Protein AF-A0A137QJX4-F1 (afdb_monomer)

Structure (mmCIF, N/CA/C/O backbone):
data_AF-A0A137QJX4-F1
#
_entry.id   AF-A0A137QJX4-F1
#
loop_
_atom_site.group_PDB
_atom_site.id
_atom_site.type_symbol
_atom_site.label_atom_id
_atom_site.label_alt_id
_atom_site.label_comp_id
_atom_site.label_asym_id
_atom_site.label_entity_id
_atom_site.label_seq_id
_atom_site.pdbx_PDB_ins_code
_atom_site.Cartn_x
_atom_site.Cartn_y
_atom_site.Cartn_z
_atom_site.occupancy
_atom_site.B_iso_or_equiv
_atom_site.auth_seq_id
_atom_site.auth_comp_id
_atom_site.auth_asym_id
_atom_site.auth_atom_id
_atom_site.pdbx_PDB_model_num
ATOM 1 N N . MET A 1 1 ? 18.789 4.349 -29.374 1.00 52.72 1 MET A N 1
ATOM 2 C CA . MET A 1 1 ? 20.018 4.632 -30.166 1.00 52.72 1 MET A CA 1
ATOM 3 C C . MET A 1 1 ? 21.127 4.942 -29.168 1.00 52.72 1 MET A C 1
ATOM 5 O O . MET A 1 1 ? 20.951 5.862 -28.392 1.00 52.72 1 MET A O 1
ATOM 9 N N . GLY A 1 2 ? 22.197 4.143 -29.091 1.00 63.00 2 GLY A N 1
ATOM 10 C CA . GLY A 1 2 ? 23.243 4.329 -28.068 1.00 63.00 2 GLY A CA 1
ATOM 11 C C . GLY A 1 2 ? 24.242 5.438 -28.418 1.00 63.00 2 GLY A C 1
ATOM 12 O O . GLY A 1 2 ? 24.542 5.647 -29.593 1.00 63.00 2 GLY A O 1
ATOM 13 N N . CYS A 1 3 ? 24.784 6.114 -27.404 1.00 76.12 3 CYS A N 1
ATOM 14 C CA . CYS A 1 3 ? 25.793 7.170 -27.553 1.00 76.12 3 CYS A CA 1
ATOM 15 C C . CYS A 1 3 ? 27.175 6.627 -27.162 1.00 76.12 3 CYS A C 1
ATOM 17 O O . CYS A 1 3 ? 27.283 5.817 -26.245 1.00 76.12 3 CYS A O 1
ATOM 19 N N . SER A 1 4 ? 28.247 7.058 -27.831 1.00 83.94 4 SER A N 1
ATOM 20 C CA . SER A 1 4 ? 29.617 6.658 -27.469 1.00 83.94 4 SER A CA 1
ATOM 21 C C . SER A 1 4 ? 30.398 7.856 -26.942 1.00 83.94 4 SER A C 1
ATOM 23 O O . SER A 1 4 ? 30.372 8.921 -27.554 1.00 83.94 4 SER A O 1
ATOM 25 N N . LEU A 1 5 ? 31.087 7.675 -25.816 1.00 85.19 5 LEU A N 1
ATOM 26 C CA . LEU A 1 5 ? 32.017 8.653 -25.256 1.00 85.19 5 LEU A CA 1
ATOM 27 C C . LEU A 1 5 ? 33.446 8.176 -25.517 1.00 85.19 5 LEU A C 1
ATOM 29 O O . LEU A 1 5 ? 33.792 7.041 -25.186 1.00 85.19 5 LEU A O 1
ATOM 33 N N . GLN A 1 6 ? 34.275 9.043 -26.095 1.00 87.50 6 GLN A N 1
ATOM 34 C CA . GLN A 1 6 ? 35.704 8.791 -26.261 1.00 87.50 6 GLN A CA 1
ATOM 35 C C . GLN A 1 6 ? 36.496 9.543 -25.197 1.00 87.50 6 GLN A C 1
ATOM 37 O O . GLN A 1 6 ? 36.335 10.751 -25.028 1.00 87.50 6 GLN A O 1
ATOM 42 N N . PHE A 1 7 ? 37.380 8.826 -24.510 1.00 80.69 7 PHE A N 1
ATOM 43 C CA . PHE A 1 7 ? 38.331 9.398 -23.570 1.00 80.69 7 PHE A CA 1
ATOM 44 C C . PHE A 1 7 ? 39.725 8.853 -23.883 1.00 80.69 7 PHE A C 1
ATOM 46 O O . PHE A 1 7 ? 40.061 7.716 -23.548 1.00 80.69 7 PHE A O 1
ATOM 53 N N . SER A 1 8 ? 40.539 9.664 -24.567 1.00 87.25 8 SER A N 1
ATOM 54 C CA . SER A 1 8 ? 41.823 9.229 -25.135 1.00 87.25 8 SER A CA 1
ATOM 55 C C . SER A 1 8 ? 41.633 8.001 -26.050 1.00 87.25 8 SER A C 1
ATOM 57 O O . SER A 1 8 ? 40.838 8.055 -26.989 1.00 87.25 8 SER A O 1
ATOM 59 N N . HIS A 1 9 ? 42.327 6.893 -25.783 1.00 86.94 9 HIS A N 1
ATOM 60 C CA . HIS A 1 9 ? 42.198 5.635 -26.523 1.00 86.94 9 HIS A CA 1
ATOM 61 C C . HIS A 1 9 ? 41.018 4.758 -26.072 1.00 86.94 9 HIS A C 1
ATOM 63 O O . HIS A 1 9 ? 40.763 3.721 -26.684 1.00 86.94 9 HIS A O 1
ATOM 69 N N . TRP A 1 10 ? 40.280 5.146 -25.029 1.00 78.44 10 TRP A N 1
ATOM 70 C CA . TRP A 1 10 ? 39.124 4.390 -24.556 1.00 78.44 10 TRP A CA 1
ATOM 71 C C . TRP A 1 10 ? 37.847 4.873 -25.231 1.00 78.44 10 TRP A C 1
ATOM 73 O O . TRP A 1 10 ? 37.549 6.067 -25.254 1.00 78.44 10 TRP A O 1
ATOM 83 N N . THR A 1 11 ? 37.063 3.930 -25.748 1.00 87.56 11 THR A N 1
ATOM 84 C CA . THR A 1 11 ? 35.706 4.190 -26.239 1.00 87.56 11 THR A CA 1
ATOM 85 C C . THR A 1 11 ? 34.716 3.472 -25.337 1.00 87.56 11 THR A C 1
ATOM 87 O O . THR A 1 11 ? 34.722 2.244 -25.259 1.00 87.56 11 THR A O 1
ATOM 90 N N . ILE A 1 12 ? 33.856 4.234 -24.665 1.00 87.06 12 ILE A N 1
ATOM 91 C CA . ILE A 1 12 ? 32.793 3.713 -23.806 1.00 87.06 12 ILE A CA 1
ATOM 92 C C . ILE A 1 12 ? 31.480 3.823 -24.571 1.00 87.06 12 ILE A C 1
ATOM 94 O O . ILE A 1 12 ? 31.091 4.905 -25.014 1.00 87.06 12 ILE A O 1
ATOM 98 N N . ARG A 1 13 ? 30.779 2.699 -24.720 1.00 87.44 13 ARG A N 1
ATOM 99 C CA . ARG A 1 13 ? 29.436 2.669 -25.306 1.00 87.44 13 ARG A CA 1
ATOM 100 C C . ARG A 1 13 ? 28.402 2.806 -24.196 1.00 87.44 13 ARG A C 1
ATOM 102 O O . ARG A 1 13 ? 28.303 1.932 -23.339 1.00 87.44 13 ARG A O 1
ATOM 109 N N . ILE A 1 14 ? 27.622 3.880 -24.236 1.00 81.06 14 ILE A N 1
ATOM 110 C CA . ILE A 1 14 ? 26.424 4.032 -23.416 1.00 81.06 14 ILE A CA 1
ATOM 111 C C . ILE A 1 14 ? 25.293 3.347 -24.172 1.00 81.06 14 ILE A C 1
ATOM 113 O O . ILE A 1 14 ? 24.811 3.829 -25.200 1.00 81.06 14 ILE A O 1
ATOM 117 N N . LEU A 1 15 ? 24.908 2.179 -23.674 1.00 81.88 15 LEU A N 1
ATOM 118 C CA . LEU A 1 15 ? 23.709 1.496 -24.127 1.00 81.88 15 LEU A CA 1
ATOM 119 C C . LEU A 1 15 ? 22.506 2.146 -23.455 1.00 81.88 15 LEU A C 1
ATOM 121 O O . LEU A 1 15 ? 22.572 2.522 -22.284 1.00 81.88 15 LEU A O 1
ATOM 125 N N . GLU A 1 16 ? 21.409 2.273 -24.194 1.00 69.31 16 GLU A N 1
ATOM 126 C CA . GLU A 1 16 ? 20.163 2.691 -23.571 1.00 69.31 16 GLU A CA 1
ATOM 127 C C . GLU A 1 16 ? 19.752 1.629 -22.561 1.00 69.31 16 GLU A C 1
ATOM 129 O O . GLU A 1 16 ? 19.657 0.442 -22.882 1.00 69.31 16 GLU A O 1
ATOM 134 N N . ALA A 1 17 ? 19.547 2.059 -21.320 1.00 65.00 17 ALA A N 1
ATOM 135 C CA . ALA A 1 17 ? 18.910 1.208 -20.342 1.00 65.00 17 ALA A CA 1
ATOM 136 C C . ALA A 1 17 ? 17.493 0.920 -20.844 1.00 65.00 17 ALA A C 1
ATOM 138 O O . ALA A 1 17 ? 16.787 1.840 -21.267 1.00 65.00 17 ALA A O 1
ATOM 139 N N . ASN A 1 18 ? 17.058 -0.341 -20.766 1.00 61.94 18 ASN A N 1
ATOM 140 C CA . ASN A 1 18 ? 15.630 -0.622 -20.841 1.00 61.94 18 ASN A CA 1
ATOM 141 C C . ASN A 1 18 ? 14.939 0.299 -19.840 1.00 61.94 18 ASN A C 1
ATOM 143 O O . ASN A 1 18 ? 15.391 0.394 -18.694 1.00 61.94 18 ASN A O 1
ATOM 147 N N . ALA A 1 19 ? 13.890 1.000 -20.283 1.00 57.22 19 ALA A N 1
ATOM 148 C CA . ALA A 1 19 ? 13.089 1.826 -19.397 1.00 57.22 19 ALA A CA 1
ATOM 149 C C . ALA A 1 19 ? 12.728 0.955 -18.196 1.00 57.22 19 ALA A C 1
ATOM 151 O O . ALA A 1 19 ? 12.029 -0.050 -18.337 1.00 57.22 19 ALA A O 1
ATOM 152 N N . ASN A 1 20 ? 13.289 1.295 -17.036 1.00 54.56 20 ASN A N 1
ATOM 153 C CA . ASN A 1 20 ? 13.067 0.564 -15.805 1.00 54.56 20 ASN A CA 1
ATOM 154 C C . ASN A 1 20 ? 11.666 0.968 -15.347 1.00 54.56 20 ASN A C 1
ATOM 156 O O . ASN A 1 20 ? 11.484 1.806 -14.467 1.00 54.56 20 ASN A O 1
ATOM 160 N N . LEU A 1 21 ? 10.660 0.432 -16.038 1.00 56.34 21 LEU A N 1
ATOM 161 C CA . LEU A 1 21 ? 9.258 0.499 -15.669 1.00 56.34 21 LEU A CA 1
ATOM 162 C C . LEU A 1 21 ? 9.078 -0.451 -14.488 1.00 56.34 21 LEU A C 1
ATOM 164 O O . LEU A 1 21 ? 8.299 -1.397 -14.549 1.00 56.34 21 LEU A O 1
ATOM 168 N N . SER A 1 22 ? 9.843 -0.228 -13.413 1.00 59.19 22 SER A N 1
ATOM 169 C CA . SER A 1 22 ? 9.487 -0.758 -12.112 1.00 59.19 22 SER A CA 1
ATOM 170 C C . SER A 1 22 ? 8.052 -0.319 -11.905 1.00 59.19 22 SER A C 1
ATOM 172 O O . SER A 1 22 ? 7.776 0.892 -11.916 1.00 59.19 22 SER A O 1
ATOM 174 N N . ALA A 1 23 ? 7.133 -1.270 -11.791 1.00 67.75 23 ALA A N 1
ATOM 175 C CA . ALA A 1 23 ? 5.793 -0.888 -11.430 1.00 67.75 23 ALA A CA 1
ATOM 176 C C . ALA A 1 23 ? 5.914 -0.213 -10.071 1.00 67.75 23 ALA A C 1
ATOM 178 O O . ALA A 1 23 ? 6.451 -0.782 -9.124 1.00 67.75 23 ALA A O 1
ATOM 179 N N . SER A 1 24 ? 5.547 1.059 -10.005 1.00 81.38 24 SER A N 1
ATOM 180 C CA . SER A 1 24 ? 5.626 1.779 -8.746 1.00 81.38 24 SER A CA 1
ATOM 181 C C . SER A 1 24 ? 4.560 1.200 -7.824 1.00 81.38 24 SER A C 1
ATOM 183 O O . SER A 1 24 ? 3.475 0.832 -8.276 1.00 81.38 24 SER A O 1
ATOM 185 N N . LEU A 1 25 ? 4.848 1.151 -6.527 1.00 90.00 25 LEU A N 1
ATOM 186 C CA . LEU A 1 25 ? 3.778 1.089 -5.545 1.00 90.00 25 LEU A CA 1
ATOM 187 C C . LEU A 1 25 ? 3.094 2.457 -5.548 1.00 90.00 25 LEU A C 1
ATOM 189 O O . LEU A 1 25 ? 3.696 3.456 -5.133 1.00 90.00 25 LEU A O 1
ATOM 193 N N . CYS A 1 26 ? 1.861 2.517 -6.038 1.00 91.56 26 CYS A N 1
ATOM 194 C CA . CYS A 1 26 ? 1.094 3.752 -6.045 1.00 91.56 26 CYS A CA 1
ATOM 195 C C . CYS A 1 26 ? 0.886 4.238 -4.605 1.00 91.56 26 CYS A C 1
ATOM 197 O O . CYS A 1 26 ? 0.363 3.507 -3.776 1.00 91.56 26 CYS A O 1
ATOM 199 N N . GLN A 1 27 ? 1.255 5.479 -4.292 1.00 90.75 27 GLN A N 1
ATOM 200 C CA . GLN A 1 27 ? 1.100 6.033 -2.935 1.00 90.75 27 GLN A CA 1
ATOM 201 C C . GLN A 1 27 ? -0.336 6.499 -2.643 1.00 90.75 27 GLN A C 1
ATOM 203 O O . GLN A 1 27 ? -0.613 7.012 -1.564 1.00 90.75 27 GLN A O 1
ATOM 208 N N . HIS A 1 28 ? -1.241 6.368 -3.620 1.00 92.31 28 HIS A N 1
ATOM 209 C CA . HIS A 1 28 ? -2.633 6.788 -3.493 1.00 92.31 28 HIS A CA 1
ATOM 210 C C . HIS A 1 28 ? -3.554 5.602 -3.210 1.00 92.31 28 HIS A C 1
ATOM 212 O O . HIS A 1 28 ? -4.295 5.627 -2.235 1.00 92.31 28 HIS A O 1
ATOM 218 N N . CYS A 1 29 ? -3.473 4.542 -4.017 1.00 93.00 29 CYS A N 1
ATOM 219 C CA . CYS A 1 29 ? -4.258 3.322 -3.820 1.00 93.00 29 CYS A CA 1
ATOM 220 C C . CYS A 1 29 ? -3.461 2.163 -3.206 1.00 93.00 29 CYS A C 1
ATOM 222 O O . CYS A 1 29 ? -4.051 1.134 -2.904 1.00 93.00 29 CYS A O 1
ATOM 224 N N . TRP A 1 30 ? -2.141 2.304 -3.029 1.00 93.00 30 TRP A N 1
ATOM 225 C CA . TRP A 1 30 ? -1.248 1.270 -2.480 1.00 93.00 30 TRP A CA 1
ATOM 226 C C . TRP A 1 30 ? -1.274 -0.065 -3.225 1.00 93.00 30 TRP A C 1
ATOM 228 O O . TRP A 1 30 ? -0.952 -1.114 -2.661 1.00 93.00 30 TRP A O 1
ATOM 238 N N . THR A 1 31 ? -1.593 -0.014 -4.516 1.00 91.19 31 THR A N 1
ATOM 239 C CA . THR A 1 31 ? -1.466 -1.149 -5.424 1.00 91.19 31 THR A CA 1
ATOM 240 C C . THR A 1 31 ? -0.218 -0.998 -6.285 1.00 91.19 31 THR A C 1
ATOM 242 O O . THR A 1 31 ? 0.206 0.115 -6.620 1.00 91.19 31 THR A O 1
ATOM 245 N N . TRP A 1 32 ? 0.393 -2.1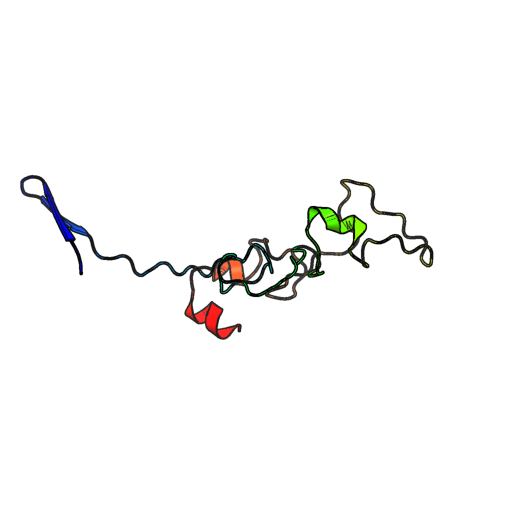23 -6.637 1.00 90.38 32 TRP A N 1
ATOM 246 C CA . TRP A 1 32 ? 1.453 -2.151 -7.643 1.00 90.38 32 TRP A CA 1
ATOM 247 C C . TRP A 1 32 ? 0.864 -1.993 -9.053 1.00 90.38 32 TRP A C 1
ATOM 249 O O . TRP A 1 32 ? -0.341 -2.103 -9.258 1.00 90.38 32 TRP A O 1
ATOM 259 N N . GLY A 1 33 ? 1.713 -1.712 -10.036 1.00 86.25 33 GLY A N 1
ATOM 260 C CA . GLY A 1 33 ? 1.330 -1.656 -11.456 1.00 86.25 33 GLY A CA 1
ATOM 261 C C . GLY A 1 33 ? 1.376 -0.256 -12.067 1.00 86.25 33 GLY A C 1
ATOM 262 O O . GLY A 1 33 ? 1.495 -0.129 -13.281 1.00 86.25 33 GLY A O 1
ATOM 263 N N . HIS A 1 34 ? 1.324 0.805 -11.256 1.00 87.12 34 HIS A N 1
ATOM 264 C CA . HIS A 1 34 ? 1.253 2.174 -11.766 1.00 87.12 34 HIS A CA 1
ATOM 265 C C . HIS A 1 34 ? 1.800 3.214 -10.780 1.00 87.12 34 HIS A C 1
ATOM 267 O O . HIS A 1 34 ? 1.857 3.007 -9.571 1.00 87.12 34 HIS A O 1
ATOM 273 N N . SER A 1 35 ? 2.180 4.377 -11.308 1.00 87.31 35 SER A N 1
ATOM 274 C CA . SER A 1 35 ? 2.641 5.503 -10.492 1.00 87.31 35 SER A CA 1
ATOM 275 C C . SER A 1 35 ? 1.474 6.279 -9.885 1.00 87.31 35 SER A C 1
ATOM 277 O O . SER A 1 35 ? 0.389 6.322 -10.461 1.00 87.31 35 SER A O 1
ATOM 279 N N . SER A 1 36 ? 1.709 7.016 -8.796 1.00 87.75 36 SER A N 1
ATOM 280 C CA . SER A 1 36 ? 0.685 7.911 -8.231 1.00 87.75 36 SER A CA 1
ATOM 281 C C . SER A 1 36 ? 0.168 8.949 -9.238 1.00 87.75 36 SER A C 1
ATOM 283 O O . SER A 1 36 ? -0.988 9.344 -9.157 1.00 87.75 36 SER A O 1
ATOM 285 N N . LYS A 1 37 ? 0.996 9.367 -10.211 1.00 87.00 37 LYS A N 1
ATOM 286 C CA . LYS A 1 37 ? 0.611 10.337 -11.256 1.00 87.00 37 LYS A CA 1
ATOM 287 C C . LYS A 1 37 ? -0.397 9.770 -12.258 1.00 87.00 37 LYS A C 1
ATOM 289 O O . LYS A 1 37 ? -1.169 10.525 -12.830 1.00 87.00 37 LYS A O 1
ATOM 294 N N . SER A 1 38 ? -0.364 8.459 -12.479 1.00 88.44 38 SER A N 1
ATOM 295 C CA . SER A 1 38 ? -1.253 7.730 -13.389 1.00 88.44 38 SER A CA 1
ATOM 296 C C . SER A 1 38 ? -2.390 7.020 -12.645 1.00 88.44 38 SER A C 1
ATOM 298 O O . SER A 1 38 ? -3.075 6.184 -13.223 1.00 88.44 38 SER A O 1
ATOM 300 N N . CYS A 1 39 ? -2.564 7.292 -11.349 1.00 90.38 39 CYS A N 1
ATOM 301 C CA . CYS A 1 39 ? -3.620 6.688 -10.550 1.00 90.38 39 CYS A CA 1
ATOM 302 C C . CYS A 1 39 ? -4.953 7.393 -10.812 1.00 90.38 39 CYS A C 1
ATOM 304 O O . CYS A 1 39 ? -5.045 8.615 -10.719 1.00 90.38 39 CYS A O 1
ATOM 306 N N . HIS A 1 40 ? -6.000 6.623 -11.107 1.00 90.81 40 HIS A N 1
ATOM 307 C CA . HIS A 1 40 ? -7.347 7.157 -11.351 1.00 90.81 40 HIS A CA 1
ATOM 308 C C . HIS A 1 40 ? -8.226 7.170 -10.091 1.00 90.81 40 HIS A C 1
ATOM 310 O O . HIS A 1 40 ? -9.371 7.628 -10.125 1.00 90.81 40 HIS A O 1
ATOM 316 N N . THR A 1 41 ? -7.713 6.665 -8.969 1.00 90.06 41 THR A N 1
ATOM 317 C CA . THR A 1 41 ? -8.445 6.634 -7.706 1.00 90.06 41 THR A CA 1
ATOM 318 C C . THR A 1 41 ? -8.617 8.051 -7.159 1.00 90.06 41 THR A C 1
ATOM 320 O O . THR A 1 41 ? -7.645 8.781 -6.971 1.00 90.06 41 THR A O 1
ATOM 323 N N . LYS A 1 42 ? -9.871 8.432 -6.887 1.00 90.69 42 LYS A N 1
ATOM 324 C CA . LYS A 1 42 ? -10.247 9.778 -6.413 1.00 90.69 42 LYS A CA 1
ATOM 325 C C . LYS A 1 42 ? -9.984 10.012 -4.924 1.00 90.69 42 LYS A C 1
ATOM 327 O O . LYS A 1 42 ? -9.880 11.156 -4.502 1.00 90.69 42 LYS A O 1
ATOM 332 N N . VAL A 1 43 ? -9.932 8.940 -4.138 1.00 89.81 43 VAL A N 1
ATOM 333 C CA . VAL A 1 43 ? -9.782 8.969 -2.678 1.00 89.81 43 VAL A CA 1
ATOM 334 C C . VAL A 1 43 ? -8.551 8.138 -2.316 1.00 89.81 43 VAL A C 1
ATOM 336 O O . VAL A 1 43 ? -8.364 7.078 -2.913 1.00 89.81 43 VAL A O 1
ATOM 339 N N . PRO A 1 44 ? -7.703 8.575 -1.373 1.00 90.31 44 PRO A N 1
ATOM 340 C CA . PRO A 1 44 ? -6.608 7.752 -0.872 1.00 90.31 44 PRO A CA 1
ATOM 341 C C . PRO A 1 44 ? -7.129 6.470 -0.222 1.00 90.31 44 PRO A C 1
ATOM 343 O O . PRO A 1 44 ? -8.208 6.445 0.368 1.00 90.31 44 PRO A O 1
ATOM 346 N N . TRP A 1 45 ? -6.330 5.414 -0.296 1.00 93.19 45 TRP A N 1
ATOM 347 C CA . TRP A 1 45 ? -6.577 4.168 0.415 1.00 93.19 45 TRP A CA 1
ATOM 348 C C . TRP A 1 45 ? -5.604 4.044 1.581 1.00 93.19 45 TRP A C 1
ATOM 350 O O . TRP A 1 45 ? -4.471 4.526 1.532 1.00 93.19 45 TRP A O 1
ATOM 360 N N . CYS A 1 46 ? -6.036 3.374 2.638 1.00 91.06 46 CYS A N 1
ATOM 361 C CA . CYS A 1 46 ? -5.213 3.121 3.800 1.00 91.06 46 CYS A CA 1
ATOM 362 C C . CYS A 1 46 ? -4.333 1.891 3.525 1.00 91.06 46 CYS A C 1
ATOM 364 O O . CYS A 1 46 ? -4.876 0.811 3.291 1.00 91.06 46 CYS A O 1
ATOM 366 N N . PRO A 1 47 ? -2.996 1.982 3.616 1.00 90.44 47 PRO A N 1
ATOM 367 C CA . PRO A 1 47 ? -2.110 0.839 3.369 1.00 90.44 47 PRO A CA 1
ATOM 368 C C . PRO A 1 47 ? -2.195 -0.242 4.458 1.00 90.44 47 PRO A C 1
ATOM 370 O O . PRO A 1 47 ? -1.646 -1.331 4.276 1.00 90.44 47 PRO A O 1
ATOM 373 N N . LEU A 1 48 ? -2.840 0.069 5.592 1.00 88.62 48 LEU A N 1
ATOM 374 C CA . LEU A 1 48 ? -3.019 -0.834 6.729 1.00 88.62 48 LEU A CA 1
ATOM 375 C C . LEU A 1 48 ? -4.283 -1.686 6.607 1.00 88.62 48 LEU A C 1
ATOM 377 O O . LEU A 1 48 ? -4.227 -2.875 6.880 1.00 88.62 48 LEU A O 1
ATOM 381 N N . CYS A 1 49 ? -5.419 -1.097 6.228 1.00 87.31 49 CYS A N 1
ATOM 382 C CA . CYS A 1 49 ? -6.707 -1.805 6.202 1.00 87.31 49 CYS A CA 1
ATOM 383 C C . CYS A 1 49 ? -7.433 -1.766 4.856 1.00 87.31 49 CYS A C 1
ATOM 385 O O . CYS A 1 49 ? -8.519 -2.323 4.746 1.00 87.31 49 CYS A O 1
ATOM 387 N N . GLY A 1 50 ? -6.894 -1.074 3.852 1.00 87.62 50 GLY A N 1
ATOM 388 C CA . GLY A 1 50 ? -7.548 -0.937 2.555 1.00 87.62 50 GLY A CA 1
ATOM 389 C C . GLY A 1 50 ? -8.796 -0.053 2.542 1.00 87.62 50 GLY A C 1
ATOM 390 O O . GLY A 1 50 ? -9.514 -0.045 1.553 1.00 87.62 50 GLY A O 1
ATOM 391 N N . GLY A 1 51 ? -9.085 0.684 3.617 1.00 89.25 51 GLY A N 1
ATOM 392 C CA . GLY A 1 51 ? -10.220 1.612 3.664 1.00 89.25 51 GLY A CA 1
ATOM 393 C C . GLY A 1 51 ? -9.961 2.928 2.909 1.00 89.25 51 GLY A C 1
ATOM 394 O O . GLY A 1 51 ? -8.798 3.303 2.750 1.00 89.25 51 GLY A O 1
ATOM 395 N N . PRO A 1 52 ? -11.008 3.649 2.461 1.00 91.56 52 PRO A N 1
ATOM 396 C CA . PRO A 1 52 ? -10.894 4.895 1.693 1.00 91.56 52 PRO A CA 1
ATOM 397 C C . PRO A 1 52 ? -10.549 6.109 2.583 1.00 91.56 52 PRO A C 1
ATOM 399 O O . PRO A 1 52 ? -11.341 7.040 2.738 1.00 91.56 52 PRO A O 1
ATOM 402 N N . HIS A 1 53 ? -9.365 6.089 3.196 1.00 90.56 53 HIS A N 1
ATOM 403 C CA . HIS A 1 53 ? -8.829 7.147 4.055 1.00 90.56 53 HIS A CA 1
ATOM 404 C C . HIS A 1 53 ? -7.294 7.129 4.079 1.00 90.56 53 HIS A C 1
ATOM 406 O O . HIS A 1 53 ? -6.662 6.114 3.795 1.00 90.56 53 HIS A O 1
ATOM 412 N N . TYR A 1 54 ? -6.672 8.248 4.461 1.00 89.81 54 TYR A N 1
ATOM 413 C CA . TYR A 1 54 ? -5.222 8.311 4.684 1.00 89.81 54 TYR A CA 1
ATOM 414 C C . TYR A 1 54 ? -4.791 7.482 5.898 1.00 89.81 54 TYR A C 1
ATOM 416 O O . TYR A 1 54 ? -5.552 7.325 6.851 1.00 89.81 54 TYR A O 1
ATOM 424 N N . GLN A 1 55 ? -3.538 7.013 5.907 1.00 87.94 55 GLN A N 1
ATOM 425 C CA . GLN A 1 55 ? -2.973 6.290 7.052 1.00 87.94 55 GLN A CA 1
ATOM 426 C C . GLN A 1 55 ? -3.055 7.106 8.353 1.00 87.94 55 GLN A C 1
ATOM 428 O O . GLN A 1 55 ? -3.424 6.547 9.381 1.00 87.94 55 GLN A O 1
ATOM 433 N N . ASP A 1 56 ? -2.803 8.417 8.305 1.00 88.00 56 ASP A N 1
ATOM 434 C CA . ASP A 1 56 ? -2.880 9.302 9.480 1.00 88.00 56 ASP A CA 1
ATOM 435 C C . ASP A 1 56 ? -4.297 9.385 10.066 1.00 88.00 56 ASP A C 1
ATOM 437 O O . ASP A 1 56 ? -4.485 9.516 11.270 1.00 88.00 56 ASP A O 1
ATOM 441 N N . GLY A 1 57 ? -5.319 9.237 9.220 1.00 86.69 57 GLY A N 1
ATOM 442 C CA . GLY A 1 57 ? -6.718 9.195 9.637 1.00 86.69 57 GLY A CA 1
ATOM 443 C C . GLY A 1 57 ? -7.195 7.807 10.072 1.00 86.69 57 GLY A C 1
ATOM 444 O O . GLY A 1 57 ? -8.388 7.631 10.318 1.00 86.69 57 GLY A O 1
ATOM 445 N N . HIS A 1 58 ? -6.317 6.802 10.139 1.00 87.56 58 HIS A N 1
ATOM 446 C CA . HIS A 1 58 ? -6.737 5.413 10.313 1.00 87.56 58 HIS A CA 1
ATOM 447 C C . HIS A 1 58 ? -7.586 5.197 11.571 1.00 87.56 58 HIS A C 1
ATOM 449 O O . HIS A 1 58 ? -8.678 4.646 11.468 1.00 87.56 58 HIS A O 1
ATOM 455 N N . HIS A 1 59 ? -7.158 5.696 12.730 1.00 81.50 59 HIS A N 1
ATOM 456 C CA . HIS A 1 59 ? -7.915 5.535 13.979 1.00 81.50 59 HIS A CA 1
ATOM 457 C C . HIS A 1 59 ? -9.261 6.281 13.975 1.00 81.50 59 HIS A C 1
ATOM 459 O O . HIS A 1 59 ? -10.183 5.883 14.681 1.00 81.50 59 HIS A O 1
ATOM 465 N N . ALA A 1 60 ? -9.393 7.346 13.178 1.00 82.62 60 ALA A N 1
ATOM 466 C CA . ALA A 1 60 ? -10.616 8.142 13.101 1.00 82.62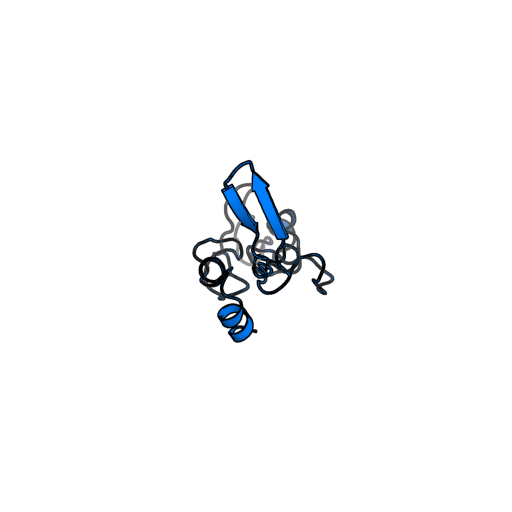 60 ALA A CA 1
ATOM 467 C C . ALA A 1 60 ? -11.661 7.539 12.146 1.00 82.62 60 ALA A C 1
ATOM 469 O O . ALA A 1 60 ? -12.862 7.610 12.416 1.00 82.62 60 ALA A O 1
ATOM 470 N N . PHE A 1 61 ? -11.214 6.959 11.027 1.00 83.06 61 PHE A N 1
A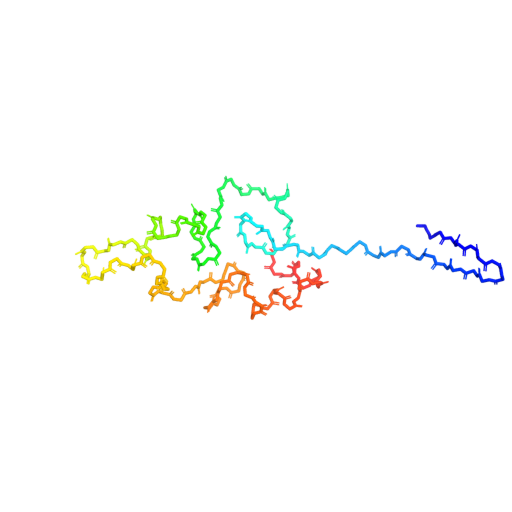TOM 471 C CA . PHE A 1 61 ? -12.095 6.556 9.925 1.00 83.06 61 PHE A CA 1
ATOM 472 C C . PHE A 1 61 ? -12.226 5.043 9.744 1.00 83.06 61 PHE A C 1
ATOM 474 O O . PHE A 1 61 ? -13.233 4.584 9.202 1.00 83.06 61 PHE A O 1
ATOM 481 N N . ALA A 1 62 ? -11.249 4.249 10.189 1.00 81.94 62 ALA A N 1
ATOM 482 C CA . ALA A 1 62 ? -11.305 2.807 10.005 1.00 81.94 62 ALA A CA 1
ATOM 483 C C . ALA A 1 62 ? -12.359 2.196 10.935 1.00 81.94 62 ALA A C 1
ATOM 485 O O . ALA A 1 62 ? -12.208 2.216 12.154 1.00 81.94 62 ALA A O 1
ATOM 486 N N . GLY A 1 63 ? -13.412 1.603 10.366 1.00 75.56 63 GLY A N 1
ATOM 487 C CA . GLY A 1 63 ? -14.472 0.949 11.145 1.00 75.56 63 GLY A CA 1
ATOM 488 C C . GLY A 1 63 ? -13.957 -0.149 12.083 1.00 75.56 63 GLY A C 1
ATOM 489 O O . GLY A 1 63 ? -14.530 -0.358 13.142 1.00 75.56 63 GLY A O 1
ATOM 490 N N . CYS A 1 64 ? -12.837 -0.791 11.737 1.00 71.88 64 CYS A N 1
ATOM 491 C CA . CYS A 1 64 ? -12.153 -1.789 12.562 1.00 71.88 64 CYS A CA 1
ATOM 492 C C . CYS A 1 64 ? -11.439 -1.218 13.802 1.00 71.88 64 CYS A C 1
ATOM 494 O O . CYS A 1 64 ? -11.159 -1.972 14.729 1.00 71.88 64 CYS A O 1
ATOM 496 N N . CYS A 1 65 ? -11.150 0.086 13.823 1.00 72.56 65 CYS A N 1
ATOM 497 C CA . CYS A 1 65 ? -10.527 0.795 14.949 1.00 72.56 65 CYS A CA 1
ATOM 498 C C . CYS A 1 65 ? -11.472 1.799 15.615 1.00 72.56 65 CYS A C 1
ATOM 500 O O . CYS A 1 65 ? -11.158 2.338 16.677 1.00 72.56 65 CYS A O 1
ATOM 502 N N . LYS A 1 66 ? -12.620 2.072 14.989 1.00 68.06 66 LYS A N 1
ATOM 503 C CA . LYS A 1 66 ? -13.638 2.956 15.532 1.00 68.06 66 LYS A CA 1
ATOM 504 C C . LYS A 1 66 ? -14.233 2.303 16.773 1.00 68.06 66 LYS A C 1
ATOM 506 O O . LYS A 1 66 ? -14.628 1.142 16.742 1.00 68.06 66 LYS A O 1
ATOM 511 N N . GLU A 1 67 ? -14.269 3.071 17.855 1.00 56.06 67 GLU A N 1
ATOM 512 C CA . GLU A 1 67 ? -14.802 2.670 19.153 1.00 56.06 67 GLU A CA 1
ATOM 513 C C . GLU A 1 67 ? -16.166 1.988 18.981 1.00 56.06 67 GLU A C 1
ATOM 515 O O . GLU A 1 67 ? -17.150 2.616 18.586 1.00 56.06 67 GLU A O 1
ATOM 520 N N . ASN A 1 68 ? -16.208 0.677 19.220 1.00 54.50 68 ASN A N 1
ATOM 521 C CA . ASN A 1 68 ? -17.441 -0.085 19.146 1.00 54.50 68 ASN A CA 1
ATOM 522 C C . ASN A 1 68 ? -18.014 -0.149 20.562 1.00 54.50 68 ASN A C 1
ATOM 524 O O . ASN A 1 68 ? -17.750 -1.096 21.309 1.00 54.50 68 ASN A O 1
ATOM 528 N N . SER A 1 69 ? -18.785 0.875 20.953 1.00 49.91 69 SER A N 1
ATOM 529 C CA . SER A 1 69 ? -19.432 0.949 22.276 1.00 49.91 69 SER A CA 1
ATOM 530 C C . SER A 1 69 ? -20.301 -0.284 22.583 1.00 49.91 69 SER A C 1
ATOM 532 O O . SER A 1 69 ? -20.597 -0.556 23.740 1.00 49.91 69 SER A O 1
ATOM 534 N N . SER A 1 70 ? -20.669 -1.067 21.563 1.00 52.56 70 SER A N 1
ATOM 535 C CA . SER A 1 70 ? -21.437 -2.311 21.676 1.00 52.56 70 SER A CA 1
ATOM 536 C C . SER A 1 70 ? -20.623 -3.540 22.113 1.00 52.56 70 SER A C 1
ATOM 538 O O . SER A 1 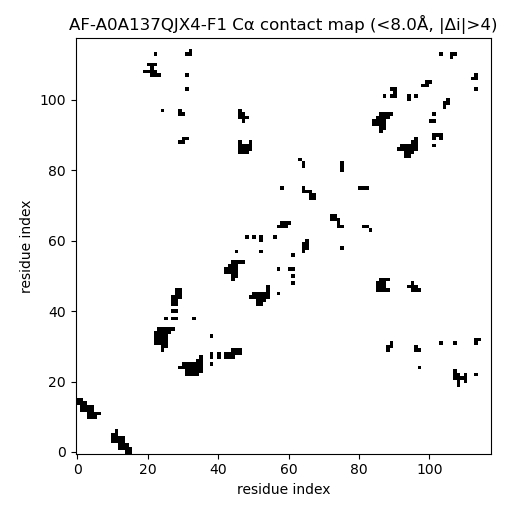70 ? -21.222 -4.528 22.524 1.00 52.56 70 SER A O 1
ATOM 540 N N . GLN A 1 71 ? -19.287 -3.518 22.015 1.00 54.72 71 GLN A N 1
ATOM 541 C CA . GLN A 1 71 ? -18.421 -4.675 22.316 1.00 54.72 71 GLN A CA 1
ATOM 542 C C . GLN A 1 71 ? -17.437 -4.439 23.472 1.00 54.72 71 GLN A C 1
ATOM 544 O O . GLN A 1 71 ? -16.668 -5.337 23.803 1.00 54.72 71 GLN A O 1
ATOM 549 N N . GLY A 1 72 ? -17.440 -3.253 24.093 1.00 49.16 72 GLY A N 1
ATOM 550 C CA . GLY A 1 72 ? -16.544 -2.944 25.214 1.00 49.16 72 GLY A CA 1
ATOM 551 C C . GLY A 1 72 ? -15.056 -2.944 24.847 1.00 49.16 72 GLY A C 1
ATOM 552 O O . GLY A 1 72 ? -14.215 -3.020 25.739 1.00 49.16 72 GLY A O 1
ATOM 553 N N . ILE A 1 73 ? -14.716 -2.871 23.553 1.00 50.94 73 ILE A N 1
ATOM 554 C CA . ILE A 1 73 ? -13.324 -2.772 23.111 1.00 50.94 73 ILE A CA 1
ATOM 555 C C . ILE A 1 73 ? -12.891 -1.310 23.260 1.00 50.94 73 ILE A C 1
ATOM 557 O O . ILE A 1 73 ? -13.454 -0.445 22.581 1.00 50.94 73 ILE A O 1
ATOM 561 N N . PRO A 1 74 ? -11.931 -1.008 24.154 1.00 53.75 74 PRO A N 1
ATOM 562 C CA . PRO A 1 74 ? -11.478 0.355 24.368 1.00 53.75 74 PRO A CA 1
ATOM 563 C C . PRO A 1 74 ? -10.848 0.901 23.089 1.00 53.75 74 PRO A C 1
ATOM 565 O O . PRO A 1 74 ? -10.149 0.186 22.367 1.00 53.75 74 PRO A O 1
ATOM 568 N N . LYS A 1 75 ? -11.079 2.191 22.829 1.00 58.75 75 LYS A N 1
ATOM 569 C CA . LYS A 1 75 ? -10.383 2.945 21.786 1.00 58.75 75 LYS A CA 1
ATOM 570 C C . LYS A 1 75 ? -8.882 2.682 21.908 1.00 58.75 75 LYS A C 1
ATOM 572 O O . LYS A 1 75 ? -8.304 2.956 22.959 1.00 58.75 75 LYS A O 1
ATOM 577 N N . THR A 1 76 ? -8.256 2.175 20.844 1.00 61.12 76 THR A N 1
ATOM 578 C CA . THR A 1 76 ? -6.799 2.018 20.799 1.00 61.12 76 THR A CA 1
ATOM 579 C C . THR A 1 76 ? -6.165 3.381 21.082 1.00 61.12 76 THR A C 1
ATOM 581 O O . THR A 1 76 ? -6.426 4.321 20.321 1.00 61.12 76 THR A O 1
ATOM 584 N N . PRO A 1 77 ? -5.387 3.524 22.172 1.00 63.25 77 PRO A N 1
ATOM 585 C CA . PRO A 1 77 ? -4.726 4.779 22.494 1.00 63.25 77 PRO A CA 1
ATOM 586 C C . PRO A 1 77 ? -3.850 5.245 21.334 1.00 63.25 77 PRO A C 1
ATOM 588 O O . PRO A 1 77 ? -3.288 4.426 20.604 1.00 63.25 77 PRO A O 1
ATOM 591 N N . GLU A 1 78 ? -3.718 6.559 21.175 1.00 61.19 78 GLU A N 1
ATOM 592 C CA . GLU A 1 78 ? -2.827 7.141 20.172 1.00 61.19 78 GLU A CA 1
ATOM 593 C C . GLU A 1 78 ? -1.405 6.579 20.359 1.00 61.19 78 GLU A C 1
ATOM 595 O O . GLU A 1 78 ? -0.855 6.610 21.461 1.00 61.19 78 GLU A O 1
ATOM 600 N N . GLY A 1 79 ? -0.833 5.998 19.301 1.00 64.06 79 GLY A N 1
ATOM 601 C CA . GLY A 1 79 ? 0.487 5.354 19.337 1.00 64.06 79 GLY A CA 1
ATOM 602 C C . GLY A 1 79 ? 0.501 3.864 19.706 1.00 64.06 79 GLY A C 1
ATOM 603 O O . GLY A 1 79 ? 1.563 3.247 19.631 1.00 64.06 79 GLY A O 1
ATOM 604 N N . GLN A 1 80 ? -0.636 3.256 20.062 1.00 69.88 80 GLN A N 1
ATOM 605 C CA . GLN A 1 80 ? -0.745 1.798 20.188 1.00 69.88 80 GLN A CA 1
ATOM 606 C C . GLN A 1 80 ? -1.079 1.151 18.832 1.00 69.88 80 GLN A C 1
ATOM 608 O O . GLN A 1 80 ? -1.837 1.730 18.048 1.00 69.88 80 GLN A O 1
ATOM 613 N N . PRO A 1 81 ? -0.535 -0.045 18.536 1.00 71.81 81 PRO A N 1
ATOM 614 C CA . PRO A 1 81 ? -0.839 -0.751 17.298 1.00 71.81 81 PRO A CA 1
ATOM 615 C C . PRO A 1 81 ? -2.329 -1.096 17.215 1.00 71.81 81 PRO A C 1
ATOM 617 O O . PRO A 1 81 ? -2.984 -1.369 18.223 1.00 71.81 81 PRO A O 1
ATOM 620 N N . CYS A 1 82 ? -2.865 -1.096 15.995 1.00 75.31 82 CYS A N 1
ATOM 621 C CA . CYS A 1 82 ? -4.246 -1.484 15.735 1.00 75.31 82 CYS A CA 1
ATOM 622 C C . CYS A 1 82 ? -4.517 -2.910 16.258 1.00 75.31 82 CYS A C 1
ATOM 624 O O . CYS A 1 82 ? -3.646 -3.776 16.156 1.00 75.31 82 CYS A O 1
ATOM 626 N N . PRO A 1 83 ? -5.723 -3.187 16.787 1.00 74.94 83 PRO A N 1
ATOM 627 C CA . PRO A 1 83 ? -6.053 -4.481 17.387 1.00 74.94 83 PRO A CA 1
ATOM 628 C C . PRO A 1 83 ? -6.212 -5.595 16.343 1.00 74.94 83 PRO A C 1
ATOM 630 O O . PRO A 1 83 ? -6.281 -6.771 16.691 1.00 74.94 83 PRO A O 1
ATOM 633 N N . HIS A 1 84 ? -6.285 -5.235 15.063 1.00 76.31 84 HIS A N 1
ATOM 634 C CA . HIS A 1 84 ? -6.363 -6.163 13.949 1.00 76.31 84 HIS A CA 1
ATOM 635 C C . HIS A 1 84 ? -5.032 -6.185 13.184 1.00 76.31 84 HIS A C 1
ATOM 637 O O . HIS A 1 84 ? -4.343 -5.161 13.098 1.00 76.31 84 HIS A O 1
ATOM 643 N N . PRO A 1 85 ? -4.671 -7.324 12.568 1.00 82.31 85 PRO A N 1
ATOM 644 C CA . PRO A 1 85 ? -3.548 -7.350 11.649 1.00 82.31 85 PRO A CA 1
ATOM 645 C C . PRO A 1 85 ? -3.829 -6.428 10.448 1.00 82.31 85 PRO A C 1
ATOM 647 O O . PRO A 1 85 ? -4.987 -6.271 10.040 1.00 82.31 85 PRO A O 1
ATOM 650 N N . PRO A 1 86 ? -2.795 -5.815 9.853 1.00 87.19 86 PRO A N 1
ATOM 651 C CA . PRO A 1 86 ? -2.943 -5.139 8.575 1.00 87.19 86 PRO A CA 1
ATOM 652 C C . PRO A 1 86 ? -3.346 -6.128 7.475 1.00 87.19 86 PRO A C 1
ATOM 654 O O . PRO A 1 86 ? -2.970 -7.298 7.533 1.00 87.19 86 PRO A O 1
ATOM 657 N N . GLN A 1 87 ? -4.038 -5.654 6.444 1.00 89.12 87 GLN A N 1
ATOM 658 C CA . GLN A 1 87 ? -4.415 -6.447 5.277 1.00 89.12 87 GLN A CA 1
ATOM 659 C C . GLN A 1 87 ? -3.821 -5.838 4.006 1.00 89.12 87 GLN A C 1
ATOM 661 O O . GLN A 1 87 ? -4.062 -4.677 3.671 1.00 89.12 87 GLN A O 1
ATOM 666 N N . CYS A 1 88 ? -3.047 -6.641 3.278 1.00 92.31 88 CYS A N 1
ATOM 667 C CA . CYS A 1 88 ? -2.356 -6.192 2.079 1.00 92.31 88 CYS A CA 1
ATOM 668 C C . CYS A 1 88 ? -3.330 -6.070 0.909 1.00 92.31 88 CYS A C 1
ATOM 670 O O . CYS A 1 88 ? -3.933 -7.062 0.519 1.00 92.31 88 CYS A O 1
ATOM 672 N N . LEU A 1 89 ? -3.401 -4.905 0.268 1.00 90.81 89 LEU A N 1
ATOM 673 C CA . LEU A 1 89 ? -4.245 -4.685 -0.916 1.00 90.81 89 LEU A CA 1
ATOM 674 C C . LEU A 1 89 ? -3.809 -5.458 -2.170 1.00 90.81 89 LEU A C 1
ATOM 676 O O . LEU A 1 89 ? -4.547 -5.495 -3.142 1.00 90.81 89 LEU A O 1
ATOM 680 N N . ASN A 1 90 ? -2.614 -6.054 -2.161 1.00 92.19 90 ASN A N 1
ATOM 681 C CA . ASN A 1 90 ? -2.058 -6.727 -3.336 1.00 92.19 90 ASN A CA 1
ATOM 682 C C . ASN A 1 90 ? -2.168 -8.254 -3.243 1.00 92.19 90 ASN A C 1
ATOM 684 O O . ASN A 1 90 ? -2.583 -8.906 -4.187 1.00 92.19 90 ASN A O 1
ATOM 688 N N . CYS A 1 91 ? -1.803 -8.840 -2.098 1.00 92.31 91 CYS A N 1
ATOM 689 C CA . CYS A 1 91 ? -1.825 -10.299 -1.905 1.00 92.31 91 CYS A CA 1
ATOM 690 C C . CYS A 1 91 ? -2.826 -10.772 -0.841 1.00 92.31 91 CYS A C 1
ATOM 692 O O . CYS A 1 91 ? -2.902 -11.965 -0.551 1.00 92.31 91 CYS A O 1
ATOM 694 N N . HIS A 1 92 ? -3.554 -9.837 -0.222 1.00 90.25 92 HIS A N 1
ATOM 695 C CA . HIS A 1 92 ? -4.592 -10.079 0.788 1.00 90.25 92 HIS A CA 1
ATOM 696 C C . HIS A 1 92 ? -4.112 -10.804 2.056 1.00 90.25 92 HIS A C 1
ATOM 698 O O . HIS A 1 92 ? -4.923 -11.224 2.874 1.00 90.25 92 HIS A O 1
ATOM 704 N N . GLN A 1 93 ? -2.796 -10.919 2.253 1.00 92.19 93 GLN A N 1
ATOM 705 C CA . GLN A 1 93 ? -2.197 -11.493 3.455 1.00 92.19 93 GLN A CA 1
ATOM 706 C C . GLN A 1 93 ? -2.103 -10.473 4.598 1.00 92.19 93 GLN A C 1
ATOM 708 O O . GLN A 1 93 ? -2.228 -9.262 4.387 1.00 92.19 93 GLN A O 1
ATOM 713 N N . ALA A 1 94 ? -1.841 -10.984 5.805 1.00 91.38 94 ALA A N 1
ATOM 714 C CA . ALA A 1 94 ? -1.773 -10.239 7.063 1.00 91.38 94 ALA A CA 1
ATOM 715 C C . ALA A 1 94 ? -0.504 -9.363 7.195 1.00 91.38 94 ALA A C 1
ATOM 717 O O . ALA A 1 94 ? 0.349 -9.587 8.054 1.00 91.38 94 ALA A O 1
ATOM 718 N N . HIS A 1 95 ? -0.338 -8.387 6.304 1.00 91.44 95 HIS A N 1
ATOM 719 C CA . HIS A 1 95 ? 0.711 -7.369 6.358 1.00 91.44 95 HIS A CA 1
ATOM 720 C C . HIS A 1 95 ? 0.291 -6.106 5.596 1.00 91.44 95 HIS A C 1
ATOM 722 O O . HIS A 1 95 ? -0.591 -6.145 4.748 1.00 91.44 95 HIS A O 1
ATOM 728 N N . ALA A 1 96 ? 0.932 -4.968 5.871 1.00 89.88 96 ALA A N 1
ATOM 729 C CA . ALA A 1 96 ? 0.641 -3.723 5.159 1.00 89.88 96 ALA A CA 1
ATOM 730 C C . ALA A 1 96 ? 1.114 -3.790 3.698 1.00 89.88 96 ALA A C 1
ATOM 732 O O . ALA A 1 96 ? 2.118 -4.442 3.400 1.00 89.88 96 ALA A O 1
ATOM 733 N N . ALA A 1 97 ? 0.466 -3.052 2.795 1.00 89.81 97 ALA A N 1
ATOM 734 C CA . ALA A 1 97 ? 0.841 -3.015 1.373 1.00 89.81 97 ALA A CA 1
ATOM 735 C C . ALA A 1 97 ? 2.295 -2.552 1.113 1.00 89.81 97 ALA A C 1
ATOM 737 O O . ALA A 1 97 ? 2.881 -2.876 0.083 1.00 89.81 97 ALA A O 1
ATOM 738 N N . THR A 1 98 ? 2.895 -1.833 2.065 1.00 89.62 98 THR A N 1
ATOM 739 C CA . THR A 1 98 ? 4.291 -1.364 2.045 1.00 89.62 98 THR A CA 1
ATOM 740 C C . THR A 1 98 ? 5.304 -2.400 2.550 1.00 89.62 98 THR A C 1
ATOM 742 O O . THR A 1 98 ? 6.511 -2.152 2.528 1.00 89.62 98 THR A O 1
ATOM 745 N N . SER A 1 99 ? 4.845 -3.561 3.026 1.00 91.88 99 SER A N 1
ATOM 746 C CA . SER A 1 99 ? 5.709 -4.588 3.607 1.00 91.88 99 SER A CA 1
ATOM 747 C C . SER A 1 99 ? 6.608 -5.242 2.559 1.00 91.88 99 SER A C 1
ATOM 749 O O . SER A 1 99 ? 6.145 -5.714 1.521 1.00 91.88 99 SER A O 1
ATOM 751 N N . LYS A 1 100 ? 7.897 -5.390 2.892 1.00 91.25 100 LYS A N 1
ATOM 752 C CA . LYS A 1 100 ? 8.868 -6.142 2.076 1.00 91.25 100 LYS A CA 1
ATOM 753 C C . LYS A 1 100 ? 8.588 -7.647 2.025 1.00 91.25 100 LYS A C 1
ATOM 755 O O . LYS A 1 100 ? 9.179 -8.342 1.209 1.00 91.25 100 LYS A O 1
ATOM 760 N N . GLN A 1 101 ? 7.709 -8.134 2.902 1.00 91.44 101 GLN A N 1
ATOM 761 C CA . GLN A 1 101 ? 7.244 -9.522 2.921 1.00 91.44 101 GLN A CA 1
ATOM 762 C C . GLN A 1 101 ? 6.207 -9.798 1.821 1.00 91.44 101 GLN A C 1
ATOM 764 O O . GLN A 1 101 ? 5.883 -10.952 1.559 1.00 91.44 101 GLN A O 1
ATOM 769 N N . CYS A 1 102 ? 5.661 -8.753 1.189 1.00 91.94 102 CYS A N 1
ATOM 770 C CA . CYS A 1 102 ? 4.696 -8.914 0.114 1.00 91.94 102 CYS A CA 1
ATOM 771 C C . CYS A 1 102 ? 5.380 -9.510 -1.131 1.00 91.94 102 CYS A C 1
ATOM 773 O O . CYS A 1 102 ? 6.392 -8.959 -1.570 1.00 91.94 102 CYS A O 1
ATOM 775 N N . PRO A 1 103 ? 4.822 -10.556 -1.771 1.00 92.31 103 PRO A N 1
ATOM 776 C CA . PRO A 1 103 ? 5.370 -11.099 -3.017 1.00 92.31 103 PRO A CA 1
ATOM 777 C C . PRO A 1 103 ? 5.561 -10.031 -4.104 1.00 92.31 103 PRO A C 1
ATOM 779 O O . PRO A 1 103 ? 6.574 -10.019 -4.798 1.00 92.31 103 PRO A O 1
ATOM 782 N N . PHE A 1 104 ? 4.655 -9.052 -4.173 1.00 91.00 104 PHE A N 1
ATOM 783 C CA . PHE A 1 104 ? 4.761 -7.935 -5.109 1.00 91.00 104 PHE A CA 1
ATOM 784 C C . PHE A 1 104 ? 5.995 -7.053 -4.869 1.00 91.00 104 PHE A C 1
ATOM 786 O O . PHE A 1 104 ? 6.542 -6.498 -5.816 1.00 91.00 104 PHE A O 1
ATOM 793 N N . TRP A 1 105 ? 6.482 -6.946 -3.626 1.00 89.12 105 TRP A N 1
ATOM 794 C CA . TRP A 1 105 ? 7.741 -6.254 -3.345 1.00 89.12 105 TRP A CA 1
ATOM 795 C C . TRP A 1 105 ? 8.939 -7.002 -3.941 1.00 89.12 105 TRP A C 1
ATOM 797 O O . TRP A 1 105 ? 9.857 -6.369 -4.472 1.00 89.12 105 TRP A O 1
ATOM 807 N N . CYS A 1 106 ? 8.945 -8.335 -3.861 1.00 87.25 106 CYS A N 1
ATOM 808 C CA . CYS A 1 106 ? 9.994 -9.173 -4.444 1.00 87.25 106 CYS A CA 1
ATOM 809 C C . CYS A 1 106 ? 9.995 -9.077 -5.974 1.00 87.25 106 CYS A C 1
ATOM 811 O O . CYS A 1 106 ? 11.056 -8.918 -6.573 1.00 87.25 106 CYS A O 1
ATOM 813 N N . HIS A 1 107 ? 8.809 -9.067 -6.582 1.00 87.88 107 HIS A N 1
ATOM 814 C CA . HIS A 1 107 ? 8.615 -8.976 -8.030 1.00 87.88 107 HIS A CA 1
ATOM 815 C C . HIS A 1 107 ? 8.484 -7.539 -8.559 1.00 87.88 107 HIS A C 1
ATOM 817 O O . HIS A 1 107 ? 8.094 -7.334 -9.701 1.00 87.88 107 HIS A O 1
ATOM 823 N N . ARG A 1 108 ? 8.850 -6.509 -7.784 1.00 86.50 108 ARG A N 1
ATOM 824 C CA . ARG A 1 108 ? 8.663 -5.094 -8.177 1.00 86.50 108 ARG A CA 1
ATOM 825 C C . ARG A 1 108 ? 9.369 -4.665 -9.474 1.00 86.50 108 ARG A C 1
ATOM 827 O O . ARG A 1 108 ? 9.035 -3.628 -10.042 1.00 86.50 108 ARG A O 1
ATOM 834 N N . PHE A 1 109 ? 10.368 -5.431 -9.912 1.00 83.19 109 PHE A N 1
ATOM 835 C CA . PHE A 1 109 ? 11.095 -5.218 -11.169 1.00 83.19 109 PHE A CA 1
ATOM 836 C C . PHE A 1 109 ? 10.680 -6.196 -12.280 1.00 83.19 109 PHE A C 1
ATOM 838 O O . PHE A 1 109 ? 11.172 -6.087 -13.399 1.00 83.19 109 PHE A O 1
ATOM 845 N N . ASP A 1 110 ? 9.783 -7.136 -11.984 1.00 85.94 110 ASP A N 1
ATOM 846 C CA . ASP A 1 110 ? 9.285 -8.147 -12.910 1.00 85.94 110 ASP A CA 1
ATOM 847 C C . ASP A 1 110 ? 7.935 -7.697 -13.479 1.00 85.94 110 ASP A C 1
ATOM 849 O O . ASP A 1 110 ? 6.863 -7.931 -12.914 1.00 85.94 110 ASP A O 1
ATOM 853 N N . LYS A 1 111 ? 8.007 -6.961 -14.590 1.00 78.69 111 LYS A N 1
ATOM 854 C CA . LYS A 1 111 ? 6.836 -6.375 -15.247 1.00 78.69 111 LYS A CA 1
ATOM 855 C C . LYS A 1 111 ? 5.849 -7.450 -15.702 1.00 78.69 111 LYS A C 1
ATOM 857 O O . LYS A 1 111 ? 4.648 -7.258 -15.548 1.00 78.69 111 LYS A O 1
ATOM 862 N N . ASP A 1 112 ? 6.336 -8.552 -16.266 1.00 83.44 112 ASP A N 1
ATOM 863 C CA . ASP A 1 112 ? 5.477 -9.610 -16.801 1.00 83.44 112 ASP A CA 1
ATOM 864 C C . ASP A 1 112 ? 4.736 -10.337 -15.672 1.00 83.44 112 ASP A C 1
ATOM 866 O O . ASP A 1 112 ? 3.528 -10.563 -15.776 1.00 83.44 112 ASP A O 1
ATOM 870 N N . TRP A 1 113 ? 5.406 -10.584 -14.540 1.00 85.75 113 TRP A N 1
A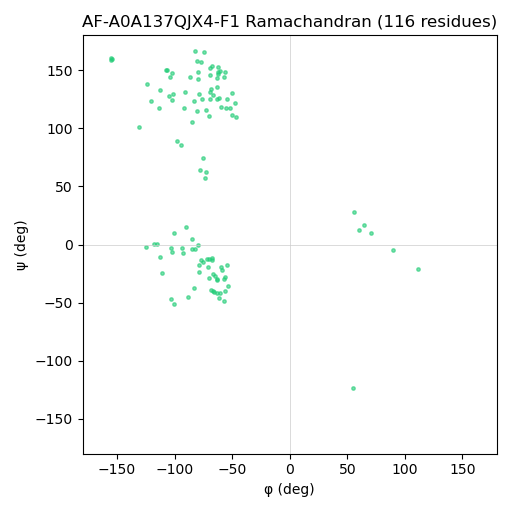TOM 871 C CA . TRP A 1 113 ? 4.746 -11.104 -13.341 1.00 85.75 113 TRP A CA 1
ATOM 872 C C . TRP A 1 113 ? 3.675 -10.143 -12.812 1.00 85.75 113 TRP A C 1
ATOM 874 O O . TRP A 1 113 ? 2.544 -10.556 -12.549 1.00 85.75 113 TRP A O 1
ATOM 884 N N . LEU A 1 114 ? 3.990 -8.848 -12.715 1.00 84.62 114 LEU A N 1
ATOM 885 C CA . LEU A 1 114 ? 3.043 -7.832 -12.248 1.00 84.62 114 LEU A CA 1
ATOM 886 C C . LEU A 1 114 ? 1.828 -7.704 -13.175 1.00 84.62 114 LEU A C 1
ATOM 888 O O . LEU A 1 114 ? 0.707 -7.628 -12.681 1.00 84.62 114 LEU A O 1
ATOM 892 N N . CYS A 1 115 ? 2.033 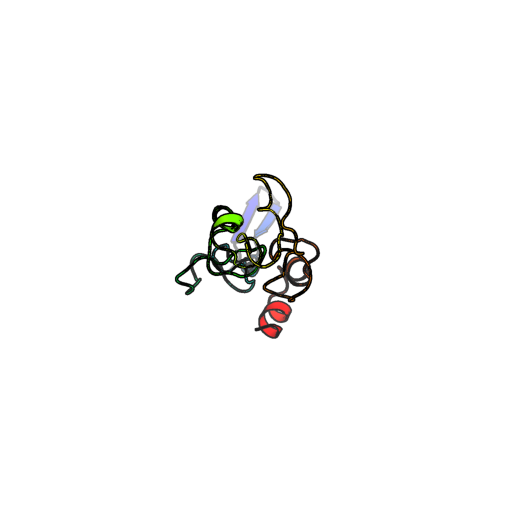-7.728 -14.494 1.00 80.31 115 CYS A N 1
ATOM 893 C CA . CYS A 1 115 ? 0.952 -7.729 -15.481 1.00 80.31 115 CYS A CA 1
ATOM 894 C C . CYS A 1 115 ? 0.090 -8.996 -15.426 1.00 80.31 115 CYS A C 1
ATOM 896 O O . CYS A 1 115 ? -1.070 -8.924 -15.791 1.00 80.31 115 CYS A O 1
ATOM 898 N N . SER A 1 116 ? 0.619 -10.138 -14.978 1.00 83.00 116 SER A N 1
ATOM 899 C CA . SER A 1 116 ? -0.180 -11.367 -14.833 1.00 83.00 116 SER A CA 1
ATOM 900 C C . SER A 1 116 ? -1.116 -11.362 -13.616 1.00 83.00 116 SER A C 1
ATOM 902 O O . SER A 1 116 ? -2.014 -12.196 -13.527 1.00 83.00 116 SER A O 1
ATOM 904 N N . CYS A 1 117 ? -0.897 -10.442 -12.671 1.00 81.75 117 CYS A N 1
ATOM 905 C CA . CYS A 1 117 ? -1.655 -10.344 -11.424 1.00 81.75 117 CYS A CA 1
ATOM 906 C C . CYS A 1 117 ? -2.857 -9.378 -11.497 1.00 81.75 117 CYS A C 1
ATOM 908 O O . CYS A 1 117 ? -3.614 -9.318 -10.526 1.00 81.75 117 CYS A O 1
ATOM 910 N N . TYR A 1 118 ? -3.017 -8.627 -12.596 1.00 74.75 118 TYR A N 1
ATOM 911 C CA . TYR A 1 118 ? -4.098 -7.658 -12.847 1.00 74.75 118 TYR A CA 1
ATOM 912 C C . TYR A 1 118 ? -4.787 -7.948 -14.180 1.00 74.75 118 TYR A C 1
ATOM 914 O O . TYR A 1 118 ? -6.018 -7.737 -14.248 1.00 74.75 118 TYR A O 1
#

pLDDT: mean 80.72, std 12.55, range [49.16, 93.19]

Sequence (118 aa):
MGCSLQFSHWTIRILEANANLSASLCQHCWTWGHSSKSCHTKVPWCPLCGGPHYQDGHHAFAGCCKENSSQGIPKTPEGQPCPHPPQCLNCHQAHAATSKQCPFWCHRFDKDWLCSCY

Radius of gyration: 21.03 Å; Cα contacts (8 Å, |Δi|>4): 189; chains: 1; bounding box: 64×22×55 Å

Mean predicted aligned error: 10.55 Å

Secondary structure (DSSP, 8-state):
--EEEEETTEEEEEPPPP---PPP--TTT--SSS-GGG---SS---TTT--SS-GGGHHHH-TTTS--TTTT-PPPPTTSPPSS----TTT-SSS-TT-TTSHHHHTTT-HHHHHHT-

Foldseek 3Di:
DWDWDDDPPDIDIGDDDDPQPLQDQDQFQREGRHYVVPDPDPFRAAQFARHRHHVVCCCVPPPQQDDPVVPPDDRQPVPHDRPAFGAAPQPRDRHGSPDCPDVCVVCSRPNVVSVVSD

Solvent-accessible surface area (backbone atoms only — not comparable to full-atom values): 7302 Å² total; per-residue (Å²): 133,65,52,74,50,74,58,89,94,44,74,46,76,46,67,74,72,73,80,80,67,46,38,31,69,11,84,37,69,38,34,70,71,38,44,56,89,76,53,85,72,91,60,39,31,15,44,44,71,58,44,86,36,48,65,91,43,35,65,79,67,34,75,92,47,37,66,42,83,90,73,76,53,72,63,68,53,92,92,53,77,71,96,60,78,28,33,13,72,74,77,68,44,84,35,37,44,85,37,78,86,39,68,64,56,74,40,33,75,38,54,70,62,54,60,73,76,111

=== Feature glossary ===
The features interleaved in this record are:

— What the protein is —

Sequence gives the chain of amino acids in standard one-letter code (A=alanine, C=cysteine, …, Y=tyrosine), read N→C. It is the only feature that is directly encoded by the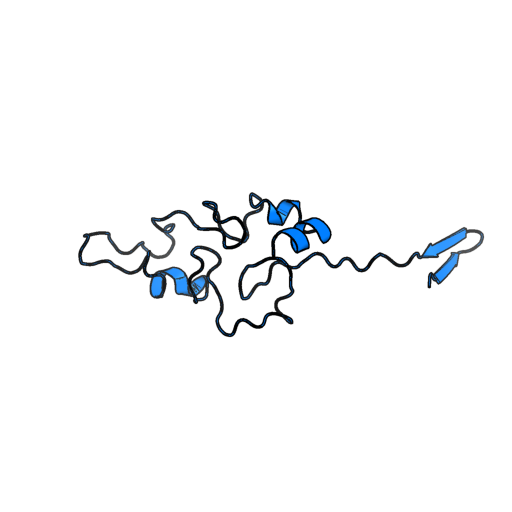 gene; all structural features are derived from the folded form of this sequence.

Database cross-references. InterPro integrates a dozen domain/family signature databases into unified entries with residue-range hits. GO terms attach function/process/location labels with evidence codes. CATH codes position the fold in a four-level structural taxonomy. Organism is the NCBI-taxonomy species name.

— Where its atoms are —

Atomic coordinates in PDBx/mmCIF format — the same representation the Protein Data Bank distributes. Each line of the _atom_site loop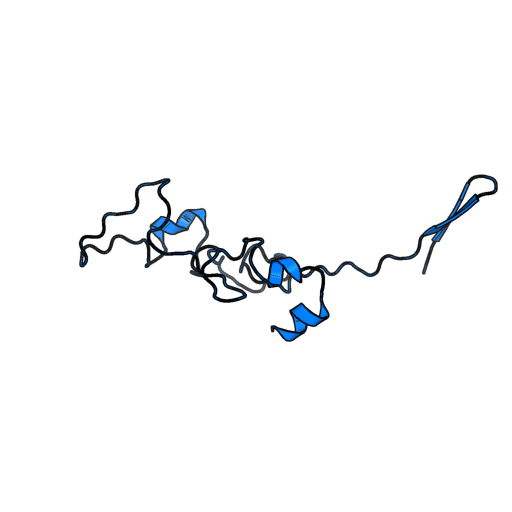 places one backbone atom in Cartesian space (units: ångströms, origin: arbitrary).

The six renders are orthographic views along the three Cartesian axes in both directions. Representation (cartoon, sticks, or surface) and color scheme (sequence-rainbow or by-chain) vary across proteins so the training set covers all the common visualization conventions.

— Local backbone conformation —

Eight-state secondary structure (DSSP): H is the canonical α-helix, G the tighter 3₁₀-helix, I the wider π-helix; E/B are β-structure, T and S are turns and bends, and '-' is everything else. DSSP derives these from the pattern of main-chain N–H···O=C hydrogen bonds, not from the sequence.

P-SEA three-state annotation labels each residue as helix, strand, or coil based purely on the geometry of the Cα trace. It serves as a fallback when the full backbone (and thus DSSP) is unavailable.

The φ/ψ torsion pair specifies the backbone conformation at each residue. φ rotates about the N–Cα bond, ψ about the Cα–C bond. Steric clashes forbid most of the (φ, ψ) plane — the allowed regions (α-helix basin, β-sheet basin, left-handed helix) are the Ramachandran-allowed regions.

— Global shape and packing —

The geometric summary reports three shape descriptors. Rg (radius of gyration) measures how spread out the Cα atoms are about their centre of mass; compact globular proteins have small Rg, elongated or unfolded ones large. Cα contacts (<8 Å, |i−j|>4) count long-range residue pairs in spatial proximity — high for tightly packed folds, near zero for rods or random coil. The bounding-box extents give the protein's footprint along x, y, z in Å.

Solvent-accessible surface area (SASA) is the area in Å² traced out by the centre of a 1.4 Å probe sphere (a water molecule) rolled over the protein's van der Waals surface (Shrake–Rupley / Lee–Richards construction). Buried residues have near-zero SASA; fully exposed residues can exceed 200 Å². The total SASA scales roughly with the number of surface residues.

The contact map is a binary N×N matrix image: pixel (i, j) is dark where Cα_i and Cα_j are within 8 Å and |i−j|>4. Because the |i−j|>4 filter removes local helical contacts, off-diagonal stripes parallel to the main diagonal indicate parallel β-sheets; stripes perpendicular to it indicate antiparallel β-sheets. The Ramachandran plot scatters every residue's (φ, ψ) pair against the sterically allowed regions. The PAE heatmap renders the predicted-aligned-error matrix.

— Structural neighborhood —

3Di is Foldseek's structural alphabet. Each residue is assigned one of twenty discrete states based on how its Cα sits relative to its spatial (not sequential) neighbors. Aligning 3Di strings finds structural homologs roughly as well as full 3D superposition, but orders of magnitude faster.

Nearest PDB neighbors are the top structural matches found by Foldseek when searching this structure against the entire Protein Data Bank. Each hit reports a TM-score (0 to 1; >0.5 almost always implies the same fold) and an E-value. These are *structural* homologs — they may share no detectable sequence similarity.

— Confidence and disorder —

For AlphaFold models, the B-factor field carries pLDDT — the model's own estimate of local accuracy on a 0–100 scale. Regions with pLDDT<50 should be treated as essentially unmodeled; they often correspond to intrinsically disordered segments.

Crystallographic B-factors measure how much each atom's electron density is smeared out, in Å². They rise in mobile loops and surface residues and fall in the buried interior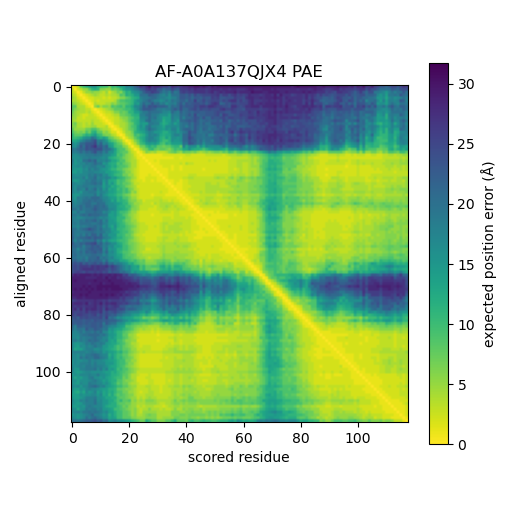. In AlphaFold models this column is repurposed to hold pLDDT instead.

Predicted aligned error is AlphaFold's pairwise confidence. Unlike pLDDT (per-residue), PAE is per-residue-pair and captures whether two parts of the structure are correctly placed relative to each other. Units are ångströms of expected positional error.